Protein AF-A0A7S2DJQ9-F1 (afdb_monomer)

Secondary structure (DSSP, 8-state):
-HHHHHHHHHHHHHHHHHHHHHHHHHHHHHHHHHHHHHHHHHHHHHHHHHHHHHHHHHHHHHHHHHHHHHHHHHHHHHTTSSS-------HHHHHHHHHHHHHHHHHHHHHHHHHHHHHHHHHHHHHHHHHIIIII-PPPPPPHHHHHHTS--HHHHHH-HHHHTPPTT-----

Sequence (174 aa):
ALLTGAASGIWSYNRENYMWDWQNRQARDFQIQNMIVSRYGLFREDIRDLAGLTTTKMDSYLVVNTLKLGFIVSVFFNYDRTDAPMQEGSPVERQFVLMFSVCFLTAFQLLLTSVWFSMHASVVAQSFMTKMLLQTVRIPFPSDKDISATAPEAGDYERDLTTAFRIPLMQSRG

Nearest PDB structures (foldseek):
  2ysu-assembly1_B  TM=5.359E-01  e=1.056E+00  Escherichia coli
  5y05-assembly1_A  TM=5.914E-01  e=4.161E+00  Mycolicibacterium smegmatis MC2 155
  2b5u-assembly2_C  TM=3.155E-01  e=7.080E-01  Escherichia coli
  6jx6-assembly1_A  TM=4.107E-01  e=3.311E+00  Homo sapiens
  7nsu-assembly1_D  TM=3.523E-01  e=1.870E+00  Escherichia coli

Organism: NCBI:txid327968

Foldseek 3Di:
DVVVVVQVVLLVVLVVVVVVVLVVVLVVVVVVLVVLQVVLVVVLVVLCVVLVVLLVVLVVLLVVLVVVLVVLVVCVVVVPPDDDDPDVDDPVVVVVVVVVVVVSVVSNVVSVVSNVVSVVSNVVSVVVSVCCVPPPSDRDDDDPVNVVVSPDDPVVLVVDPVSSNDDPPPPPDD

Structure (mmCIF, N/CA/C/O backbone):
data_AF-A0A7S2DJQ9-F1
#
_entry.id   AF-A0A7S2DJQ9-F1
#
loop_
_atom_site.group_PDB
_atom_site.id
_atom_site.type_symbol
_atom_site.label_atom_id
_atom_site.label_alt_id
_atom_site.label_comp_id
_atom_site.label_asym_id
_atom_site.label_entity_id
_atom_site.label_seq_id
_atom_site.pdbx_PDB_ins_code
_atom_site.Cartn_x
_atom_site.Cartn_y
_atom_site.Cartn_z
_atom_site.occupancy
_atom_site.B_iso_or_equiv
_atom_site.auth_seq_id
_atom_site.auth_comp_id
_atom_site.auth_asym_id
_atom_site.auth_atom_id
_atom_site.pdbx_PDB_model_num
ATOM 1 N N . ALA A 1 1 ? -55.085 -5.321 50.581 1.00 51.25 1 ALA A N 1
ATOM 2 C CA . ALA A 1 1 ? -54.564 -6.645 50.178 1.00 51.25 1 ALA A CA 1
ATOM 3 C C . ALA A 1 1 ? -54.532 -6.813 48.654 1.00 51.25 1 ALA A C 1
ATOM 5 O O . ALA A 1 1 ? -53.468 -7.081 48.121 1.00 51.25 1 ALA A O 1
ATOM 6 N N . LEU A 1 2 ? -55.644 -6.594 47.935 1.00 57.22 2 LEU A N 1
ATOM 7 C CA . LEU A 1 2 ? -55.685 -6.696 46.461 1.00 57.22 2 LEU A CA 1
ATOM 8 C C . LEU A 1 2 ? -54.786 -5.677 45.727 1.00 57.22 2 LEU A C 1
ATOM 10 O O . LEU A 1 2 ? -54.104 -6.041 44.776 1.00 57.22 2 LEU A O 1
ATOM 14 N N . LEU A 1 3 ? -54.717 -4.426 46.202 1.00 58.03 3 LEU A N 1
ATOM 15 C CA . LEU A 1 3 ? -53.877 -3.377 45.595 1.00 58.03 3 LEU A CA 1
ATOM 16 C C . LEU A 1 3 ? -52.368 -3.619 45.768 1.00 58.03 3 LEU A C 1
ATOM 18 O O . LEU A 1 3 ? -51.593 -3.321 44.866 1.00 58.03 3 LEU A O 1
ATOM 22 N N . THR A 1 4 ? -51.945 -4.198 46.895 1.00 63.28 4 THR A N 1
ATOM 23 C CA . THR A 1 4 ? -50.535 -4.529 47.147 1.00 63.28 4 THR A CA 1
ATOM 24 C C . THR A 1 4 ? -50.052 -5.693 46.281 1.00 63.28 4 THR A C 1
ATOM 26 O O . THR A 1 4 ? -48.932 -5.640 45.783 1.00 63.28 4 THR A O 1
ATOM 29 N N . GLY A 1 5 ? -50.901 -6.699 46.035 1.00 71.06 5 GLY A N 1
ATOM 30 C CA . GLY A 1 5 ? -50.588 -7.794 45.107 1.00 71.06 5 GLY A CA 1
ATOM 31 C C . GLY A 1 5 ? -50.545 -7.351 43.639 1.00 71.06 5 GLY A C 1
ATOM 32 O O . GLY A 1 5 ? -49.682 -7.791 42.885 1.00 71.06 5 GLY A O 1
ATOM 33 N N . ALA A 1 6 ? -51.422 -6.423 43.239 1.00 71.94 6 ALA A N 1
ATOM 34 C CA . ALA A 1 6 ? -51.399 -5.846 41.894 1.00 71.94 6 ALA A CA 1
ATOM 35 C C . ALA A 1 6 ? -50.147 -4.980 41.656 1.00 71.94 6 ALA A C 1
ATOM 37 O O . ALA A 1 6 ? -49.507 -5.095 40.613 1.00 71.94 6 ALA A O 1
ATOM 38 N N . ALA A 1 7 ? -49.750 -4.165 42.640 1.00 73.88 7 ALA A N 1
ATOM 39 C CA . ALA A 1 7 ? -48.547 -3.337 42.554 1.00 73.88 7 ALA A CA 1
ATOM 40 C C . ALA A 1 7 ? -47.253 -4.170 42.492 1.00 73.88 7 ALA A C 1
ATOM 42 O O . ALA A 1 7 ? -46.360 -3.843 41.712 1.00 73.88 7 ALA A O 1
ATOM 43 N N . SER A 1 8 ? -47.155 -5.272 43.251 1.00 80.06 8 SER A N 1
ATOM 44 C CA . SER A 1 8 ? -45.978 -6.153 43.182 1.00 80.06 8 SER A CA 1
ATOM 45 C C . SER A 1 8 ? -45.901 -6.924 41.860 1.00 80.06 8 SER A C 1
ATOM 47 O O . SER A 1 8 ? -44.807 -7.148 41.342 1.00 80.06 8 SER A O 1
ATOM 49 N N . GLY A 1 9 ? 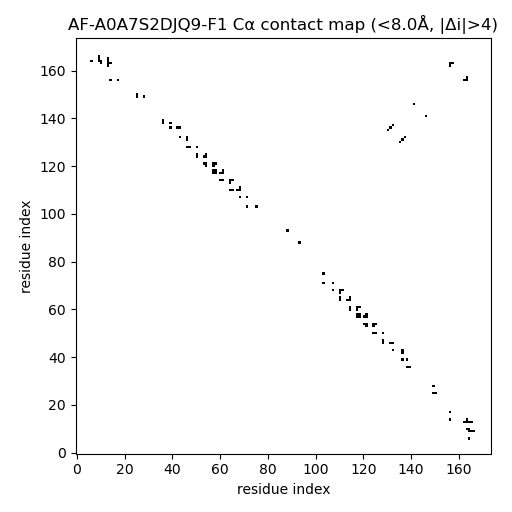-47.050 -7.309 41.293 1.00 81.88 9 GLY A N 1
ATOM 50 C CA . GLY A 1 9 ? -47.128 -7.944 39.975 1.00 81.88 9 GLY A CA 1
ATOM 51 C C . GLY A 1 9 ? -46.675 -7.014 38.847 1.00 81.88 9 GLY A C 1
ATOM 52 O O . GLY A 1 9 ? -45.873 -7.408 38.008 1.00 81.88 9 GLY A O 1
ATOM 53 N N . ILE A 1 10 ? -47.115 -5.752 38.864 1.00 81.31 10 ILE A N 1
ATOM 54 C CA . ILE A 1 10 ? -46.699 -4.747 37.869 1.00 81.31 10 ILE A CA 1
ATOM 55 C C . ILE A 1 10 ? -45.199 -4.446 37.990 1.00 81.31 10 ILE A C 1
ATOM 57 O O . ILE A 1 10 ? -44.497 -4.387 36.983 1.00 81.31 10 ILE A O 1
ATOM 61 N N . TRP A 1 11 ? -44.691 -4.300 39.215 1.00 83.38 11 TRP A N 1
ATOM 62 C CA . TRP A 1 11 ? -43.273 -4.026 39.450 1.00 83.38 11 TRP A CA 1
ATOM 63 C C . TRP A 1 11 ? -42.357 -5.173 38.997 1.00 83.38 11 TRP A C 1
ATOM 65 O O . TRP A 1 11 ? -41.343 -4.923 38.345 1.00 83.38 11 TRP A O 1
ATOM 75 N N . SER A 1 12 ? -42.713 -6.426 39.305 1.00 83.88 12 SER A N 1
ATOM 76 C CA . SER A 1 12 ? -41.944 -7.603 38.867 1.00 83.88 12 SER A CA 1
ATOM 77 C C . SER A 1 12 ? -41.953 -7.757 37.345 1.00 83.88 12 SER A C 1
ATOM 79 O O . SER A 1 12 ? -40.891 -7.939 36.754 1.00 83.88 12 SER A O 1
ATOM 81 N N . TYR A 1 13 ? -43.107 -7.557 36.705 1.00 85.25 13 TYR A N 1
ATOM 82 C CA . TYR A 1 13 ? -43.233 -7.571 35.247 1.00 85.25 13 TYR A CA 1
ATOM 83 C C . TYR A 1 13 ? -42.367 -6.500 34.560 1.00 85.25 13 TYR A C 1
ATOM 85 O O . TYR A 1 13 ? -41.632 -6.793 33.617 1.00 85.25 13 TYR A O 1
ATOM 93 N N . ASN A 1 14 ? -42.407 -5.252 35.040 1.00 84.75 14 ASN A N 1
ATOM 94 C CA . ASN A 1 14 ? -41.597 -4.174 34.463 1.00 84.75 14 ASN A CA 1
ATOM 95 C C . ASN A 1 14 ? -40.101 -4.382 34.690 1.00 84.75 14 ASN A C 1
ATOM 97 O O . ASN A 1 14 ? -39.302 -4.039 33.820 1.00 84.75 14 ASN A O 1
ATOM 101 N N . ARG A 1 15 ? -39.723 -4.986 35.821 1.00 84.44 15 ARG A N 1
ATOM 102 C CA . ARG A 1 15 ? -38.330 -5.318 36.118 1.00 84.44 15 ARG A CA 1
ATOM 103 C C . ARG A 1 15 ? -37.807 -6.392 35.169 1.00 84.44 15 ARG A C 1
ATOM 105 O O . ARG A 1 15 ? -36.699 -6.254 34.660 1.00 84.44 15 ARG A O 1
ATOM 112 N N . GLU A 1 16 ? -38.589 -7.436 34.908 1.00 86.06 16 GLU A N 1
ATOM 113 C CA . GLU A 1 16 ? -38.235 -8.480 33.939 1.00 86.06 16 GLU A CA 1
ATOM 114 C C . GLU A 1 16 ? -38.123 -7.917 32.517 1.00 86.06 16 GLU A C 1
ATOM 116 O O . GLU A 1 16 ? -37.128 -8.175 31.840 1.00 86.06 16 GLU A O 1
ATOM 121 N N . ASN A 1 17 ? -39.067 -7.068 32.096 1.00 84.81 17 ASN A N 1
ATOM 122 C CA . ASN A 1 17 ? -38.983 -6.381 30.804 1.00 84.81 17 ASN A CA 1
ATOM 123 C C . ASN A 1 17 ? -37.766 -5.459 30.707 1.00 84.81 17 ASN A C 1
ATOM 125 O O . ASN A 1 17 ? -37.099 -5.438 29.676 1.00 84.81 17 ASN A O 1
ATOM 129 N N . TYR A 1 18 ? -37.443 -4.723 31.771 1.00 83.81 18 TYR A N 1
ATOM 130 C CA . TYR A 1 18 ? -36.242 -3.896 31.806 1.00 83.81 18 TYR A CA 1
ATOM 131 C C . TYR A 1 18 ? -34.977 -4.746 31.642 1.00 83.81 18 TYR A C 1
ATOM 133 O O . TYR A 1 18 ? -34.115 -4.400 30.838 1.00 83.81 18 TYR A O 1
ATOM 141 N N . MET A 1 19 ? -34.882 -5.880 32.347 1.00 84.50 19 MET A N 1
ATOM 142 C CA . MET A 1 19 ? -33.748 -6.806 32.231 1.00 84.50 19 MET A CA 1
ATOM 143 C C . MET A 1 19 ? -33.643 -7.425 30.830 1.00 84.50 19 MET A C 1
ATOM 145 O O . MET A 1 19 ? -32.539 -7.577 30.307 1.00 84.50 19 MET A O 1
ATOM 149 N N . TRP A 1 20 ? -34.775 -7.739 30.199 1.00 86.44 20 TRP A N 1
ATOM 150 C CA . TRP A 1 20 ? -34.828 -8.239 28.826 1.00 86.44 20 TRP A CA 1
ATOM 151 C C . TRP A 1 20 ? -34.387 -7.184 27.800 1.00 86.44 20 TRP A C 1
ATOM 153 O O . TRP A 1 20 ? -33.511 -7.431 26.968 1.00 86.44 20 TRP A O 1
ATOM 163 N N . ASP A 1 21 ? -34.950 -5.978 27.877 1.00 85.75 21 ASP A N 1
ATOM 164 C CA . ASP A 1 21 ? -34.582 -4.855 27.013 1.00 85.75 21 ASP A CA 1
ATOM 165 C C . ASP A 1 21 ? -33.115 -4.470 27.187 1.00 85.75 21 ASP A C 1
ATOM 167 O O . ASP A 1 21 ? -32.450 -4.094 26.220 1.00 85.75 21 ASP A O 1
ATOM 171 N N . TRP A 1 22 ? -32.611 -4.557 28.415 1.00 83.50 22 TRP A N 1
ATOM 172 C CA . TRP A 1 22 ? -31.220 -4.310 28.743 1.00 83.50 22 TRP A CA 1
ATOM 173 C C . TRP A 1 22 ? -30.284 -5.259 27.985 1.00 83.50 22 TRP A C 1
ATOM 175 O O . TRP A 1 22 ? -29.416 -4.800 27.240 1.00 83.50 22 TRP A O 1
ATOM 185 N N . GLN A 1 23 ? -30.501 -6.572 28.107 1.00 87.75 23 GLN A N 1
ATOM 186 C CA . GLN A 1 23 ? -29.688 -7.579 27.416 1.00 87.75 23 GLN A CA 1
ATOM 187 C C . GLN A 1 23 ? -29.686 -7.360 25.898 1.00 87.75 23 GLN A C 1
ATOM 189 O O . GLN A 1 23 ? -28.639 -7.441 25.255 1.00 87.75 23 GLN A O 1
ATOM 194 N N . ASN A 1 24 ? -30.839 -7.003 25.326 1.00 88.81 24 ASN A N 1
ATOM 195 C CA . ASN A 1 24 ? -30.957 -6.712 23.899 1.00 88.81 24 ASN A CA 1
ATOM 196 C C . ASN A 1 24 ? -30.206 -5.438 23.479 1.00 88.81 24 ASN A C 1
ATOM 198 O O . ASN A 1 24 ? -29.592 -5.415 22.410 1.00 88.81 24 ASN A O 1
ATOM 202 N N . ARG A 1 25 ? -30.221 -4.376 24.300 1.00 86.19 25 ARG A N 1
ATOM 203 C CA . ARG A 1 25 ? -29.431 -3.158 24.040 1.00 86.19 25 ARG A CA 1
ATOM 204 C C . ARG A 1 25 ? -27.941 -3.454 24.086 1.00 86.19 25 ARG A C 1
ATOM 206 O O . ARG A 1 25 ? -27.237 -3.105 23.146 1.00 86.19 25 ARG A O 1
ATOM 213 N N . GLN A 1 26 ? -27.493 -4.164 25.117 1.00 87.56 26 GLN A N 1
ATOM 214 C CA . GLN A 1 26 ? -26.099 -4.563 25.255 1.00 87.56 26 GLN A CA 1
ATOM 215 C C . GLN A 1 26 ? -25.636 -5.403 24.055 1.00 87.56 26 GLN A C 1
ATOM 217 O O . GLN A 1 26 ? -24.597 -5.123 23.460 1.00 87.56 26 GLN A O 1
ATOM 222 N N . ALA A 1 27 ? -26.437 -6.393 23.644 1.00 90.69 27 ALA A N 1
ATOM 223 C CA . ALA A 1 27 ? -26.151 -7.220 22.476 1.00 90.69 27 ALA A CA 1
ATOM 224 C C . ALA A 1 27 ? -26.063 -6.392 21.183 1.00 90.69 27 ALA A C 1
ATOM 226 O O . ALA A 1 27 ? -25.153 -6.599 20.379 1.00 90.69 27 ALA A O 1
ATOM 227 N N . ARG A 1 28 ? -26.969 -5.427 20.991 1.00 90.00 28 ARG A N 1
ATOM 228 C CA . ARG A 1 28 ? -26.935 -4.505 19.849 1.00 90.00 28 ARG A CA 1
ATOM 229 C C . ARG A 1 28 ? -25.673 -3.645 19.849 1.00 90.00 28 ARG A C 1
ATOM 231 O O . ARG A 1 28 ? -25.054 -3.484 18.800 1.00 90.00 28 ARG A O 1
ATOM 238 N N . ASP A 1 29 ? -25.272 -3.114 20.997 1.00 87.88 29 ASP A N 1
ATOM 239 C CA . ASP A 1 29 ? -24.104 -2.237 21.085 1.00 87.88 29 ASP A CA 1
ATOM 240 C C . ASP A 1 29 ? -22.806 -3.019 20.810 1.00 87.88 29 ASP A C 1
ATOM 242 O O . ASP A 1 29 ? -21.953 -2.554 20.049 1.00 87.88 29 ASP A O 1
ATOM 246 N N . PHE A 1 30 ? -22.706 -4.268 21.283 1.00 89.56 30 PHE A N 1
ATOM 247 C CA . PHE A 1 30 ? -21.626 -5.182 20.890 1.00 89.56 30 PHE A CA 1
ATOM 248 C C . PHE A 1 30 ? -21.628 -5.500 19.388 1.00 89.56 30 PHE A C 1
ATOM 250 O O . PHE A 1 30 ? -20.565 -5.548 18.767 1.00 89.56 30 PHE A O 1
ATOM 257 N N . GLN A 1 3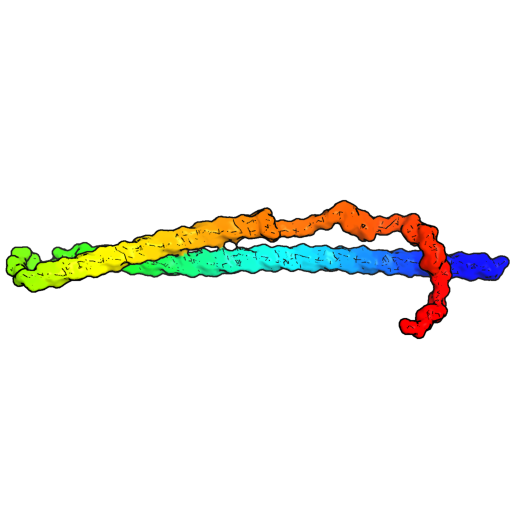1 ? -22.800 -5.689 18.772 1.00 92.06 31 GLN A N 1
ATOM 258 C CA . GLN A 1 31 ? -22.897 -5.889 17.321 1.00 92.06 31 GLN A CA 1
ATOM 259 C C . GLN A 1 31 ? -22.414 -4.662 16.540 1.00 92.06 31 GLN A C 1
ATOM 261 O O . GLN A 1 31 ? -21.691 -4.812 15.554 1.00 92.06 31 GLN A O 1
ATOM 266 N N . ILE A 1 32 ? -22.759 -3.452 16.990 1.00 89.94 32 ILE A N 1
ATOM 267 C CA . ILE A 1 32 ? -22.287 -2.202 16.381 1.00 89.94 32 ILE A CA 1
ATOM 268 C C . ILE A 1 32 ? -20.764 -2.102 16.489 1.00 89.94 32 ILE A C 1
ATOM 270 O O . ILE A 1 32 ? -20.100 -1.826 15.489 1.00 89.94 32 ILE A O 1
ATOM 274 N N . GLN A 1 33 ? -20.195 -2.376 17.666 1.00 89.38 33 GLN A N 1
ATOM 275 C CA . GLN A 1 33 ? -18.743 -2.388 17.854 1.00 89.38 33 GLN A CA 1
ATOM 276 C C . GLN A 1 33 ? -18.061 -3.411 16.937 1.00 89.38 33 GLN A C 1
ATOM 278 O O . GLN A 1 33 ? -17.070 -3.086 16.283 1.00 89.38 33 GLN A O 1
ATOM 283 N N . ASN A 1 34 ? -18.625 -4.615 16.814 1.00 91.25 34 ASN A N 1
ATOM 284 C CA . ASN A 1 34 ? -18.101 -5.647 15.921 1.00 91.25 34 ASN A CA 1
ATOM 285 C C . ASN A 1 34 ? -18.139 -5.203 14.445 1.00 91.25 34 ASN A C 1
ATOM 287 O O . ASN A 1 34 ? -17.155 -5.342 13.719 1.00 91.25 34 ASN A O 1
ATOM 291 N N . MET A 1 35 ? -19.236 -4.578 14.007 1.00 92.38 35 MET A N 1
ATOM 292 C CA . MET A 1 35 ? -19.349 -4.016 12.658 1.00 92.38 35 MET A CA 1
ATOM 293 C C . MET A 1 35 ? -18.311 -2.912 12.407 1.00 92.38 35 MET A C 1
ATOM 295 O O . MET A 1 35 ? -17.715 -2.862 11.330 1.00 92.38 35 MET A O 1
ATOM 299 N N . ILE A 1 36 ? -18.053 -2.045 13.393 1.00 90.56 36 ILE A N 1
ATOM 300 C CA . ILE A 1 36 ? -17.010 -1.017 13.297 1.00 90.56 36 ILE A CA 1
ATOM 301 C C . ILE A 1 36 ? -15.640 -1.679 13.133 1.00 90.56 36 ILE A C 1
ATOM 303 O O . ILE A 1 36 ? -14.920 -1.349 12.192 1.00 90.56 36 ILE A O 1
ATOM 307 N N . VAL A 1 37 ? -15.287 -2.647 13.983 1.00 91.31 37 VAL A N 1
ATOM 308 C CA . VAL A 1 37 ? -14.007 -3.370 13.886 1.00 91.31 37 VAL A CA 1
ATOM 309 C C . VAL A 1 37 ? -13.854 -4.049 12.522 1.00 91.31 37 VAL A C 1
ATOM 311 O O . VAL A 1 37 ? -12.812 -3.903 11.882 1.00 91.31 37 VAL A O 1
ATOM 314 N N . SER A 1 38 ? -14.903 -4.717 12.033 1.00 92.81 38 SER A N 1
ATOM 315 C CA . SER A 1 38 ? -14.924 -5.336 10.703 1.00 92.81 38 SER A CA 1
ATOM 316 C C . SER A 1 38 ? -14.672 -4.314 9.588 1.00 92.81 38 SER A C 1
ATOM 318 O O . SER A 1 38 ? -13.823 -4.538 8.723 1.00 92.81 38 SER A O 1
ATOM 320 N N . ARG A 1 39 ? -15.310 -3.138 9.654 1.00 92.38 39 ARG A N 1
ATOM 321 C CA . ARG A 1 39 ? -15.093 -2.041 8.699 1.00 92.38 39 ARG A CA 1
ATOM 322 C C . ARG A 1 39 ? -13.642 -1.554 8.690 1.00 92.38 39 ARG A C 1
ATOM 324 O O . ARG A 1 39 ? -13.086 -1.312 7.622 1.00 92.38 39 ARG A O 1
ATOM 331 N N . TYR A 1 40 ? -13.012 -1.428 9.857 1.00 92.25 40 TYR A N 1
ATOM 332 C CA . TYR A 1 40 ? -11.588 -1.087 9.942 1.00 92.25 40 TYR A CA 1
ATOM 333 C C . TYR A 1 40 ? -10.689 -2.196 9.381 1.00 92.25 40 TYR A C 1
ATOM 335 O O . TYR A 1 40 ? -9.654 -1.890 8.792 1.00 92.25 40 TYR A O 1
ATOM 343 N N . GLY A 1 41 ? -11.082 -3.465 9.518 1.00 92.44 41 GLY A N 1
ATOM 344 C CA . GLY A 1 41 ? -10.424 -4.592 8.853 1.00 92.44 41 GLY A CA 1
ATOM 345 C C . GLY A 1 41 ? -10.403 -4.427 7.332 1.00 92.44 41 GLY A C 1
ATOM 346 O O . GLY A 1 41 ? -9.324 -4.443 6.740 1.00 92.44 41 GLY A O 1
ATOM 347 N N . LEU A 1 42 ? -11.569 -4.156 6.735 1.00 93.50 42 LEU A N 1
ATOM 348 C CA . LEU A 1 42 ? -11.714 -3.922 5.292 1.00 93.50 42 LEU A CA 1
ATOM 349 C C . LEU A 1 42 ? -10.881 -2.728 4.810 1.00 93.50 42 LEU A C 1
ATOM 351 O O . LEU A 1 42 ? -10.180 -2.827 3.809 1.00 93.50 42 LEU A O 1
ATOM 355 N N . PHE A 1 43 ? -10.875 -1.613 5.548 1.00 93.25 43 PHE A N 1
ATOM 356 C CA . PHE A 1 43 ? -10.043 -0.459 5.182 1.00 93.25 43 PHE A CA 1
ATOM 357 C C . PHE A 1 43 ? -8.545 -0.765 5.200 1.00 93.25 43 PHE A C 1
ATOM 359 O O . PHE A 1 43 ? -7.787 -0.215 4.404 1.00 93.25 43 PHE A O 1
ATOM 366 N N . ARG A 1 44 ? -8.089 -1.627 6.115 1.00 93.75 44 ARG A N 1
ATOM 367 C CA . ARG A 1 44 ? -6.682 -2.038 6.141 1.00 93.75 44 ARG A CA 1
ATOM 368 C C . ARG A 1 44 ? -6.344 -2.890 4.930 1.00 93.75 44 ARG A C 1
ATOM 370 O O . ARG A 1 44 ? -5.239 -2.747 4.431 1.00 93.75 44 ARG A O 1
ATOM 377 N N . GLU A 1 45 ? -7.238 -3.773 4.502 1.00 94.88 45 GLU A N 1
ATOM 378 C CA . GLU A 1 45 ? -7.065 -4.594 3.300 1.00 94.88 45 GLU A CA 1
ATOM 379 C C . GLU A 1 45 ? -6.994 -3.732 2.036 1.00 94.88 45 GLU A C 1
ATOM 381 O O . GLU A 1 45 ? -5.995 -3.801 1.329 1.00 94.88 45 GLU A O 1
ATOM 386 N N . ASP A 1 46 ? -7.931 -2.800 1.857 1.00 95.31 46 ASP A N 1
ATOM 387 C CA . ASP A 1 46 ? -7.964 -1.882 0.707 1.00 95.31 46 ASP A CA 1
ATOM 388 C C . ASP A 1 46 ? -6.666 -1.058 0.563 1.00 95.31 46 ASP A C 1
ATOM 390 O O . ASP A 1 46 ? -6.092 -0.934 -0.519 1.00 95.31 46 ASP A O 1
ATOM 394 N N . ILE A 1 47 ? -6.107 -0.571 1.680 1.00 94.06 47 ILE A N 1
ATOM 395 C CA . ILE A 1 47 ? -4.803 0.117 1.672 1.00 94.06 47 ILE A CA 1
ATOM 396 C C . ILE A 1 47 ? -3.678 -0.805 1.186 1.00 94.06 47 ILE A C 1
ATOM 398 O O . ILE A 1 47 ? -2.770 -0.346 0.486 1.00 94.06 47 ILE A O 1
ATOM 402 N N . ARG A 1 48 ? -3.699 -2.089 1.570 1.00 94.62 48 ARG A N 1
ATOM 403 C CA . ARG A 1 48 ? -2.685 -3.048 1.112 1.00 94.62 48 ARG A CA 1
ATOM 404 C C . ARG A 1 48 ? -2.842 -3.343 -0.369 1.00 94.62 48 ARG A C 1
ATOM 406 O O . ARG A 1 48 ? -1.831 -3.376 -1.062 1.00 94.62 48 ARG A O 1
ATOM 413 N N . ASP A 1 49 ? -4.069 -3.492 -0.844 1.00 95.69 49 ASP A N 1
ATOM 414 C CA . ASP A 1 49 ? -4.349 -3.808 -2.241 1.00 95.69 49 ASP A CA 1
ATOM 415 C C . ASP A 1 49 ? -3.971 -2.647 -3.165 1.00 95.69 49 ASP A C 1
ATOM 417 O O . ASP A 1 49 ? -3.317 -2.849 -4.190 1.00 95.69 49 ASP A O 1
ATOM 421 N N . LEU A 1 50 ? -4.281 -1.408 -2.773 1.00 93.12 50 LEU A N 1
ATOM 422 C CA . LEU A 1 50 ? -3.942 -0.215 -3.551 1.00 93.12 50 LEU A CA 1
ATOM 423 C C . LEU A 1 50 ? -2.423 0.021 -3.629 1.00 93.12 50 LEU A C 1
ATOM 425 O O . LEU A 1 50 ? -1.882 0.348 -4.695 1.00 93.12 50 LEU A O 1
ATOM 429 N N . ALA A 1 51 ? -1.715 -0.183 -2.515 1.00 93.50 51 ALA A N 1
ATOM 430 C CA . ALA A 1 51 ? -0.256 -0.132 -2.491 1.00 93.50 51 ALA A CA 1
ATOM 431 C C . ALA A 1 51 ? 0.361 -1.286 -3.299 1.00 93.50 51 ALA A C 1
ATOM 433 O O . ALA A 1 51 ? 1.253 -1.048 -4.115 1.00 93.50 51 ALA A O 1
ATOM 434 N N . GLY A 1 52 ? -0.165 -2.503 -3.131 1.00 93.88 52 GLY A N 1
ATOM 435 C CA . GLY A 1 52 ? 0.259 -3.710 -3.837 1.00 93.88 52 GLY A CA 1
ATOM 436 C C . GLY A 1 52 ? 0.146 -3.565 -5.353 1.00 93.88 52 GLY A C 1
ATOM 437 O O . GLY A 1 52 ? 1.115 -3.799 -6.076 1.00 93.88 52 GLY A O 1
ATOM 438 N N . LEU A 1 53 ? -0.992 -3.063 -5.841 1.00 94.75 53 LEU A N 1
ATOM 439 C CA . LEU A 1 53 ? -1.210 -2.791 -7.262 1.00 94.75 53 LEU A CA 1
ATOM 440 C C . LEU A 1 53 ? -0.163 -1.823 -7.829 1.00 94.75 53 LEU A C 1
ATOM 442 O O . LEU A 1 53 ? 0.318 -2.005 -8.950 1.00 94.75 53 LEU A O 1
ATOM 446 N N . THR A 1 54 ? 0.192 -0.792 -7.061 1.00 93.75 54 THR A N 1
ATOM 447 C CA . THR A 1 54 ? 1.203 0.190 -7.468 1.00 93.75 54 THR A CA 1
ATOM 448 C C . THR A 1 54 ? 2.584 -0.452 -7.539 1.00 93.75 54 THR A C 1
ATOM 450 O O . THR A 1 54 ? 3.259 -0.312 -8.559 1.00 93.75 54 THR A O 1
ATOM 453 N N . THR A 1 55 ? 2.983 -1.210 -6.513 1.00 94.62 55 THR A N 1
ATOM 454 C CA . THR A 1 55 ? 4.281 -1.901 -6.496 1.00 94.62 55 THR A CA 1
ATOM 455 C C . THR A 1 55 ? 4.404 -2.900 -7.644 1.00 94.62 55 THR A C 1
ATOM 457 O O . THR A 1 55 ? 5.371 -2.840 -8.395 1.00 94.62 55 THR A O 1
ATOM 460 N N . THR A 1 56 ? 3.378 -3.719 -7.895 1.00 95.12 56 THR A N 1
ATOM 461 C CA . THR A 1 56 ? 3.400 -4.713 -8.979 1.00 95.12 56 THR A CA 1
ATOM 462 C C . THR A 1 56 ? 3.515 -4.066 -10.363 1.00 95.12 56 THR A C 1
ATOM 464 O O . THR A 1 56 ? 4.228 -4.570 -11.237 1.00 95.12 56 THR A O 1
ATOM 467 N N . LYS A 1 57 ? 2.850 -2.922 -10.583 1.00 94.06 57 LYS A N 1
ATOM 468 C CA . LYS A 1 57 ? 2.975 -2.171 -11.842 1.00 94.06 57 LYS A CA 1
ATOM 469 C C . LYS A 1 57 ? 4.368 -1.563 -12.013 1.00 94.06 57 LYS A C 1
ATOM 471 O O . LYS A 1 57 ? 4.927 -1.652 -13.104 1.00 94.06 57 LYS A O 1
ATOM 476 N N . MET A 1 58 ? 4.934 -0.973 -10.959 1.00 95.31 58 MET A N 1
ATOM 477 C CA . MET A 1 58 ? 6.284 -0.399 -11.010 1.00 95.31 58 MET A CA 1
ATOM 478 C C . MET A 1 58 ? 7.354 -1.477 -11.231 1.00 95.31 58 MET A C 1
ATOM 480 O O . MET A 1 58 ? 8.250 -1.293 -12.058 1.00 95.31 58 MET A O 1
ATOM 484 N N . ASP A 1 59 ? 7.221 -2.640 -10.596 1.00 93.31 59 ASP A N 1
ATOM 485 C CA . ASP A 1 59 ? 8.135 -3.768 -10.804 1.00 93.31 59 ASP A CA 1
ATOM 486 C C . ASP A 1 59 ? 8.085 -4.266 -12.258 1.00 93.31 59 ASP A C 1
ATOM 488 O O . ASP A 1 59 ? 9.123 -4.510 -12.876 1.00 93.31 59 ASP A O 1
ATOM 492 N N . SER A 1 60 ? 6.890 -4.310 -12.858 1.00 93.50 60 SER A N 1
ATOM 493 C CA . SER A 1 60 ? 6.725 -4.648 -14.280 1.00 93.50 60 SER A CA 1
ATOM 494 C C . SER A 1 60 ? 7.433 -3.642 -15.198 1.00 93.50 60 SER A C 1
ATOM 496 O O . SER A 1 60 ? 8.113 -4.038 -16.148 1.00 93.50 60 SER A O 1
ATOM 498 N N . TYR A 1 61 ? 7.332 -2.339 -14.907 1.00 93.25 61 TYR A N 1
ATOM 499 C CA . TYR A 1 61 ? 8.067 -1.314 -15.656 1.00 93.25 61 TYR A CA 1
ATOM 500 C C . TYR A 1 61 ? 9.578 -1.428 -15.477 1.00 93.25 61 TYR A C 1
ATOM 502 O O . TYR A 1 61 ? 10.318 -1.237 -16.442 1.00 93.25 61 TYR A O 1
ATOM 510 N N . LEU A 1 62 ? 10.042 -1.780 -14.277 1.00 93.94 62 LEU A N 1
ATOM 511 C CA . LEU A 1 62 ? 11.460 -1.974 -14.002 1.00 93.94 62 LEU A CA 1
ATOM 512 C C . LEU A 1 62 ? 12.023 -3.105 -14.870 1.00 93.94 62 LEU A C 1
AT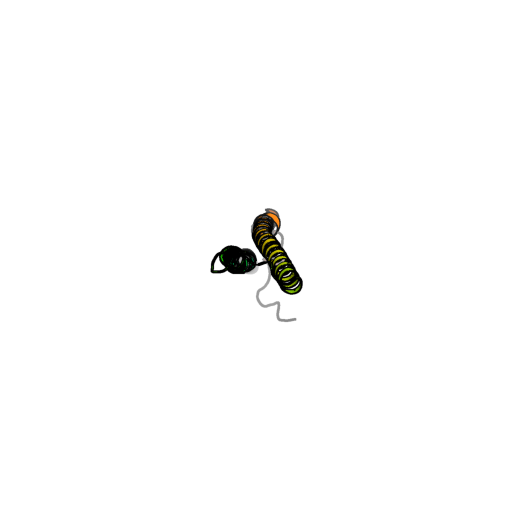OM 514 O O . LEU A 1 62 ? 13.014 -2.884 -15.562 1.00 93.94 62 LEU A O 1
ATOM 518 N N . VAL A 1 63 ? 11.362 -4.267 -14.918 1.00 94.69 63 VAL A N 1
ATOM 519 C CA . VAL A 1 63 ? 11.793 -5.418 -15.737 1.00 94.69 63 VAL A CA 1
ATOM 520 C C . VAL A 1 63 ? 11.814 -5.082 -17.231 1.00 94.69 63 VAL A C 1
ATOM 522 O O . VAL A 1 63 ? 12.786 -5.368 -17.928 1.00 94.69 63 VAL A O 1
ATOM 525 N N . VAL A 1 64 ? 10.762 -4.444 -17.750 1.00 95.12 64 VAL A N 1
ATOM 526 C CA . VAL A 1 64 ? 10.702 -4.097 -19.180 1.00 95.12 64 VAL A CA 1
ATOM 527 C C . VAL A 1 64 ? 11.777 -3.070 -19.546 1.00 95.12 64 VAL A C 1
ATOM 529 O O . VAL A 1 64 ? 12.398 -3.172 -20.606 1.00 95.12 64 VAL A O 1
ATOM 532 N N . ASN A 1 65 ? 12.026 -2.087 -18.682 1.00 93.81 65 ASN A N 1
ATOM 533 C CA . ASN A 1 65 ? 13.021 -1.053 -18.943 1.00 93.81 65 ASN A CA 1
ATOM 534 C C . ASN A 1 65 ? 14.458 -1.576 -18.833 1.00 93.81 65 ASN A C 1
ATOM 536 O O . ASN A 1 65 ? 15.293 -1.180 -19.647 1.00 93.81 65 ASN A O 1
ATOM 540 N N . THR A 1 66 ? 14.757 -2.489 -17.902 1.00 93.19 66 THR A N 1
ATOM 541 C CA . THR A 1 66 ? 16.092 -3.106 -17.804 1.00 93.19 66 THR A CA 1
ATOM 542 C C . THR A 1 66 ? 16.399 -3.992 -19.009 1.00 93.19 66 THR A C 1
ATOM 544 O O . THR A 1 66 ? 17.514 -3.936 -19.527 1.00 93.19 66 THR A O 1
ATOM 547 N N . LEU A 1 67 ? 15.410 -4.727 -19.534 1.00 95.12 67 LEU A N 1
ATOM 548 C CA . LEU A 1 67 ? 15.560 -5.490 -20.780 1.00 95.12 67 LEU A CA 1
ATOM 549 C C . LEU A 1 67 ? 15.850 -4.579 -21.980 1.00 95.12 67 LEU A C 1
ATOM 551 O O . LEU A 1 67 ? 16.790 -4.829 -22.734 1.00 95.12 67 LEU A O 1
ATOM 555 N N . LYS A 1 68 ? 15.088 -3.487 -22.139 1.00 93.38 68 LYS A N 1
ATOM 556 C CA . LYS A 1 68 ? 15.329 -2.485 -23.197 1.00 93.38 68 LYS A CA 1
ATOM 557 C C . LYS A 1 68 ? 16.724 -1.872 -23.099 1.00 93.38 68 LYS A C 1
ATOM 559 O O . LYS A 1 68 ? 17.387 -1.698 -24.118 1.00 93.38 68 LYS A O 1
ATOM 564 N N . LEU A 1 69 ? 17.178 -1.580 -21.882 1.00 93.38 69 LEU A N 1
ATOM 565 C CA . LEU A 1 69 ? 18.514 -1.047 -21.633 1.00 93.38 69 LEU A CA 1
ATOM 566 C C . LEU A 1 69 ? 19.601 -2.054 -22.045 1.00 93.38 69 LEU A C 1
ATOM 568 O O . LEU A 1 69 ? 20.558 -1.669 -22.713 1.00 93.38 69 LEU A O 1
ATOM 572 N N . GLY A 1 70 ? 19.409 -3.345 -21.754 1.00 91.69 70 GLY A N 1
ATOM 573 C CA . GLY A 1 70 ? 20.286 -4.419 -22.231 1.00 91.69 70 GLY A CA 1
ATOM 574 C C . GLY A 1 70 ? 20.366 -4.503 -23.760 1.00 91.69 70 GLY A C 1
ATOM 575 O O . GLY A 1 70 ? 21.463 -4.613 -24.308 1.00 91.69 70 GLY A O 1
ATOM 576 N N . PHE A 1 71 ? 19.234 -4.373 -24.463 1.00 91.19 71 PHE A N 1
ATOM 577 C CA . PHE A 1 71 ? 19.221 -4.347 -25.931 1.00 91.19 71 PHE A CA 1
ATOM 578 C C . PHE A 1 71 ? 19.981 -3.150 -26.506 1.00 91.19 71 PHE A C 1
ATOM 580 O O . PHE A 1 71 ? 20.767 -3.327 -27.430 1.00 91.19 71 PHE A O 1
ATOM 587 N N . ILE A 1 72 ? 19.798 -1.951 -25.948 1.00 91.00 72 ILE A N 1
ATOM 588 C CA . ILE A 1 72 ? 20.499 -0.738 -26.402 1.00 91.00 72 ILE A CA 1
ATOM 589 C C . ILE A 1 72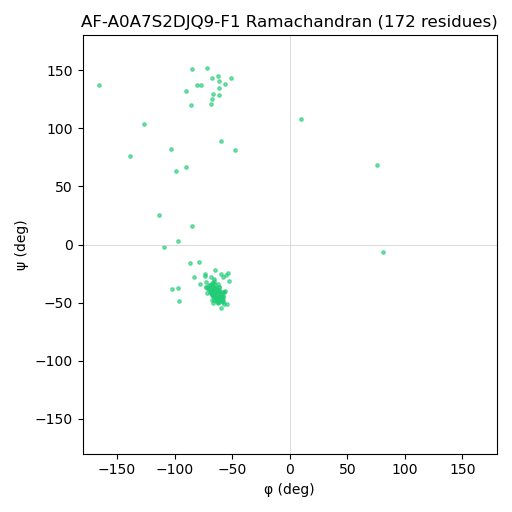 ? 22.011 -0.884 -26.229 1.00 91.00 72 ILE A C 1
ATOM 591 O O . ILE A 1 72 ? 22.757 -0.582 -27.157 1.00 91.00 72 ILE A O 1
ATOM 595 N N . VAL A 1 73 ? 22.461 -1.398 -25.081 1.00 89.31 73 VAL A N 1
ATOM 596 C CA . VAL A 1 73 ? 23.883 -1.664 -24.818 1.00 89.31 73 VAL A CA 1
ATOM 597 C C . VAL A 1 73 ? 24.429 -2.708 -25.796 1.00 89.31 73 VAL A C 1
ATOM 599 O O . VAL A 1 73 ? 25.475 -2.494 -26.405 1.00 89.31 73 VAL A O 1
ATOM 602 N N . SER A 1 74 ? 23.706 -3.813 -26.002 1.00 89.31 74 SER A N 1
ATOM 603 C CA . SER A 1 74 ? 24.116 -4.868 -26.932 1.00 89.31 74 SER A CA 1
ATOM 604 C C . SER A 1 74 ? 24.221 -4.360 -28.369 1.00 89.31 74 SER A C 1
ATOM 606 O O . SER A 1 74 ? 25.197 -4.663 -29.048 1.00 89.31 74 SER A O 1
ATOM 608 N N . VAL A 1 75 ? 23.245 -3.583 -28.843 1.00 87.19 75 VAL A N 1
ATOM 609 C CA . VAL A 1 75 ? 23.271 -3.014 -30.197 1.00 87.19 75 VAL A CA 1
ATOM 610 C C . VAL A 1 75 ? 24.421 -2.021 -30.331 1.00 87.19 75 VAL A C 1
ATOM 612 O O . VAL A 1 75 ? 25.167 -2.112 -31.296 1.00 87.19 75 VAL A O 1
ATOM 615 N N . PHE A 1 76 ? 24.627 -1.140 -29.350 1.00 85.56 76 PHE A N 1
ATOM 616 C CA . PHE A 1 76 ? 25.682 -0.128 -29.408 1.00 85.56 76 PHE A CA 1
ATOM 617 C C . PHE A 1 76 ? 27.093 -0.735 -29.489 1.00 85.56 76 PHE A C 1
ATOM 619 O O . PHE A 1 76 ? 27.898 -0.288 -30.299 1.00 85.56 76 PHE A O 1
ATOM 626 N N . PHE A 1 77 ? 27.393 -1.777 -28.703 1.00 82.31 77 PHE A N 1
ATOM 627 C CA . PHE A 1 77 ? 28.728 -2.398 -28.693 1.00 82.31 77 PHE A CA 1
ATOM 628 C C . PHE A 1 77 ? 28.963 -3.432 -29.802 1.00 82.31 77 PHE A C 1
ATOM 630 O O . PHE A 1 77 ? 30.108 -3.637 -30.199 1.00 82.31 77 PHE A O 1
ATOM 637 N N . ASN A 1 78 ? 27.919 -4.107 -30.297 1.00 80.81 78 ASN A N 1
ATOM 638 C CA . ASN A 1 78 ? 28.070 -5.070 -31.397 1.00 80.81 78 ASN A CA 1
ATOM 639 C C . ASN A 1 78 ? 27.997 -4.412 -32.781 1.00 80.81 78 ASN A C 1
ATOM 641 O O . ASN A 1 78 ? 28.434 -5.023 -33.751 1.00 80.81 78 ASN A O 1
ATOM 645 N N . TYR A 1 79 ? 27.499 -3.174 -32.875 1.00 69.88 79 TYR A N 1
ATOM 646 C CA . TYR A 1 79 ? 27.473 -2.401 -34.120 1.00 69.88 79 TYR A CA 1
ATOM 647 C C . TYR A 1 79 ? 28.872 -2.194 -34.728 1.00 69.88 79 TYR A C 1
ATOM 649 O O . TYR A 1 79 ? 29.001 -2.099 -35.941 1.00 69.88 79 TYR A O 1
ATOM 657 N N . ASP A 1 80 ? 29.920 -2.186 -33.901 1.00 63.16 80 ASP A N 1
ATOM 658 C CA . ASP A 1 80 ? 31.291 -1.857 -34.315 1.00 63.16 80 ASP A CA 1
ATOM 659 C C . ASP A 1 80 ? 32.173 -3.089 -34.620 1.00 63.16 80 ASP A C 1
ATOM 661 O O . ASP A 1 80 ? 33.368 -2.960 -34.873 1.00 63.16 80 ASP A O 1
ATOM 665 N N . ARG A 1 81 ? 31.633 -4.319 -34.550 1.00 52.56 81 ARG A N 1
ATOM 666 C CA . ARG A 1 81 ? 32.472 -5.537 -34.507 1.00 52.56 81 ARG A CA 1
ATOM 667 C C . ARG A 1 81 ? 32.469 -6.422 -35.753 1.00 52.56 81 ARG A C 1
ATOM 669 O O . ARG A 1 81 ? 33.208 -7.403 -35.774 1.00 52.56 81 ARG A O 1
ATOM 676 N N . THR A 1 82 ? 31.703 -6.084 -36.783 1.00 51.03 82 THR A N 1
ATOM 677 C CA . THR A 1 82 ? 31.651 -6.855 -38.035 1.00 51.03 82 THR A CA 1
ATOM 678 C C . THR A 1 82 ? 3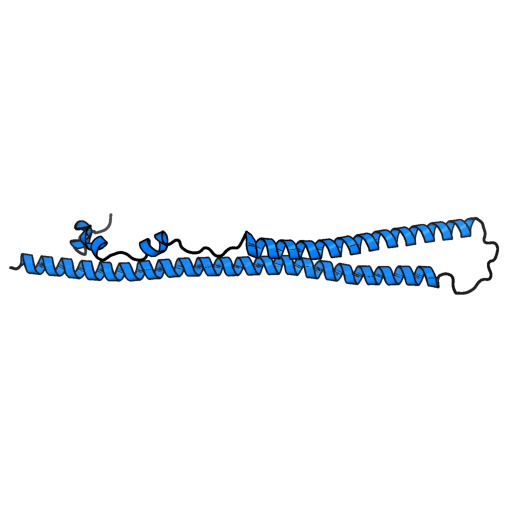1.917 -5.950 -39.233 1.00 51.03 82 THR A C 1
ATOM 680 O O . THR A 1 82 ? 31.048 -5.206 -39.669 1.00 51.03 82 THR A O 1
ATOM 683 N N . ASP A 1 83 ? 33.138 -6.084 -39.749 1.00 53.00 83 ASP A N 1
ATOM 684 C CA . ASP A 1 83 ? 33.489 -5.955 -41.165 1.00 53.00 83 ASP A CA 1
ATOM 685 C C . ASP A 1 83 ? 33.562 -4.553 -41.791 1.00 53.00 83 ASP A C 1
ATOM 687 O O . ASP A 1 83 ? 32.838 -4.245 -42.730 1.00 53.00 83 ASP A O 1
ATOM 691 N N . ALA A 1 84 ? 34.551 -3.750 -41.387 1.00 54.16 84 ALA A N 1
ATOM 692 C CA . ALA A 1 84 ? 35.428 -3.073 -42.355 1.00 54.16 84 ALA A CA 1
ATOM 693 C C . ALA A 1 84 ? 36.683 -2.512 -41.659 1.00 54.16 84 ALA A C 1
ATOM 695 O O . ALA A 1 84 ? 36.568 -1.916 -40.586 1.00 54.16 84 ALA A O 1
ATOM 696 N N . PRO A 1 85 ? 37.892 -2.646 -42.246 1.00 54.75 85 PRO A N 1
ATOM 697 C CA . PRO A 1 85 ? 39.014 -1.809 -41.835 1.00 54.75 85 PRO A CA 1
ATOM 698 C C . PRO A 1 85 ? 38.588 -0.352 -41.996 1.00 54.75 85 PRO A C 1
ATOM 700 O O . PRO A 1 85 ? 37.936 -0.029 -42.983 1.00 54.75 85 PRO A O 1
ATOM 703 N N . MET A 1 86 ? 38.942 0.484 -41.018 1.00 57.31 86 MET A N 1
ATOM 704 C CA . MET A 1 86 ? 38.672 1.922 -40.931 1.00 57.31 86 MET A CA 1
ATOM 705 C C . MET A 1 86 ? 39.024 2.637 -42.247 1.00 57.31 86 MET A C 1
ATOM 707 O O . MET A 1 86 ? 40.113 3.181 -42.411 1.00 57.31 86 MET A O 1
ATOM 711 N N . GLN A 1 87 ? 38.121 2.567 -43.219 1.00 58.47 87 GLN A N 1
ATOM 712 C CA . GLN A 1 87 ? 38.206 3.269 -44.483 1.00 58.47 87 GLN A CA 1
ATOM 713 C C . GLN A 1 87 ? 37.820 4.707 -44.161 1.00 58.47 87 GLN A C 1
ATOM 715 O O . GLN A 1 87 ? 36.919 4.928 -43.350 1.00 58.47 87 GLN A O 1
ATOM 720 N N . GLU A 1 88 ? 38.543 5.681 -44.710 1.00 62.03 88 GLU A N 1
ATOM 721 C CA . GLU A 1 88 ? 38.253 7.103 -44.515 1.00 62.03 88 GLU A CA 1
ATOM 722 C C . GLU A 1 88 ? 36.840 7.397 -45.036 1.00 62.03 88 GLU A C 1
ATOM 724 O O . GLU A 1 88 ? 36.632 7.670 -46.217 1.00 62.03 88 GLU A O 1
ATOM 729 N N . GLY A 1 89 ? 35.856 7.240 -44.149 1.00 61.59 89 GLY A N 1
ATOM 730 C CA . GLY A 1 89 ? 34.450 7.359 -44.478 1.00 61.59 89 GLY A CA 1
ATOM 731 C C . GLY A 1 89 ? 34.146 8.764 -44.964 1.00 61.59 89 GLY A C 1
ATOM 732 O O . GLY A 1 89 ? 34.725 9.750 -44.489 1.00 61.59 89 GLY A O 1
ATOM 733 N N . SER A 1 90 ? 33.217 8.857 -45.910 1.00 76.38 90 SER A N 1
ATOM 734 C CA . SER A 1 90 ? 32.726 10.141 -46.404 1.00 76.38 90 SER A CA 1
ATOM 735 C C . SER A 1 90 ? 32.315 11.026 -45.214 1.00 76.38 90 SER A C 1
ATOM 737 O O . SER A 1 90 ? 31.755 10.516 -44.237 1.00 76.38 90 SER A O 1
ATOM 739 N N . PRO A 1 91 ? 32.530 12.357 -45.248 1.00 77.62 91 PRO A N 1
ATOM 740 C CA . PRO A 1 91 ? 32.134 13.247 -44.150 1.00 77.62 91 PRO A CA 1
ATOM 741 C C . PRO A 1 91 ? 30.653 13.100 -43.758 1.00 77.62 91 PRO A C 1
ATOM 743 O O . PRO A 1 91 ? 30.288 13.354 -42.610 1.00 77.62 91 PRO A O 1
ATOM 746 N N . VAL A 1 92 ? 29.816 12.640 -44.691 1.00 81.12 92 VAL A N 1
ATOM 747 C CA . VAL A 1 92 ? 28.398 12.330 -44.484 1.00 81.12 92 VAL A CA 1
ATOM 748 C C . VAL A 1 92 ? 28.198 11.105 -43.575 1.00 81.12 92 VAL A C 1
ATOM 750 O O . VAL A 1 92 ? 27.364 11.141 -42.674 1.00 81.12 92 VAL A O 1
ATOM 753 N N . GLU A 1 93 ? 28.989 10.042 -43.735 1.00 78.88 93 GLU A N 1
ATOM 754 C CA . GLU A 1 93 ? 28.903 8.823 -42.912 1.00 78.88 93 GLU A CA 1
ATOM 755 C C . GLU A 1 93 ? 29.254 9.119 -41.451 1.00 78.88 93 GLU A C 1
ATOM 757 O O . GLU A 1 93 ? 28.553 8.696 -40.530 1.00 78.88 93 GLU A O 1
ATOM 762 N N . ARG A 1 94 ? 30.279 9.953 -41.228 1.00 76.75 94 ARG A N 1
ATOM 763 C CA . ARG A 1 94 ? 30.670 10.398 -39.884 1.00 76.75 94 ARG A CA 1
ATOM 764 C C . ARG A 1 94 ? 29.553 11.174 -39.178 1.00 76.75 94 ARG A C 1
ATOM 766 O O . ARG A 1 94 ? 29.385 11.034 -37.967 1.00 76.75 94 ARG A O 1
ATOM 773 N N . GLN A 1 95 ? 28.780 11.976 -39.913 1.00 83.56 95 GLN A N 1
ATOM 774 C CA . GLN A 1 95 ? 27.629 12.695 -39.356 1.00 83.56 95 GLN A CA 1
ATOM 775 C C . GLN A 1 95 ? 26.502 11.737 -38.948 1.00 83.56 95 GLN A C 1
ATOM 777 O O . GLN A 1 95 ? 25.936 11.902 -37.867 1.00 83.56 95 GLN A O 1
ATOM 782 N N . PHE A 1 96 ? 26.215 10.710 -39.754 1.00 82.81 96 PHE A N 1
ATOM 783 C CA . PHE A 1 96 ? 25.212 9.696 -39.416 1.00 82.81 96 PHE A CA 1
ATOM 784 C C . PHE A 1 96 ? 25.594 8.882 -38.177 1.00 82.81 96 PHE A C 1
ATOM 786 O O . PHE A 1 96 ? 24.750 8.688 -37.303 1.00 82.81 96 PHE A O 1
ATOM 793 N N . VAL A 1 97 ? 26.863 8.483 -38.043 1.00 82.00 97 VAL A N 1
ATOM 794 C CA . VAL A 1 97 ? 27.358 7.776 -36.847 1.00 82.00 97 VAL A CA 1
ATOM 795 C C . VAL A 1 97 ? 27.236 8.643 -35.592 1.00 82.00 97 VAL A C 1
ATOM 797 O O . VAL A 1 97 ? 26.843 8.151 -34.532 1.00 82.00 97 VAL A O 1
ATOM 800 N N . LEU A 1 98 ? 27.514 9.947 -35.694 1.00 84.00 98 LEU A N 1
ATOM 801 C CA . LEU A 1 98 ? 27.367 10.875 -34.571 1.00 84.00 98 LEU A CA 1
ATOM 802 C C . LEU A 1 98 ? 25.893 11.022 -34.165 1.00 84.00 98 LEU A C 1
ATOM 804 O O . LEU A 1 98 ? 25.570 10.884 -32.986 1.00 84.00 98 LEU A O 1
ATOM 808 N N . MET A 1 99 ? 24.991 11.231 -35.128 1.00 86.88 99 MET A N 1
ATOM 809 C CA . MET A 1 99 ? 23.547 11.326 -34.868 1.00 86.88 99 MET A CA 1
ATOM 810 C C . MET A 1 99 ? 22.984 10.035 -34.263 1.00 86.88 99 MET A C 1
ATOM 812 O O . MET A 1 99 ? 22.219 10.087 -33.299 1.00 86.88 99 MET A O 1
ATOM 816 N N . PHE A 1 100 ? 23.414 8.878 -34.773 1.00 86.31 100 PHE A N 1
ATOM 817 C CA . PHE A 1 100 ? 23.089 7.570 -34.211 1.00 86.31 100 PHE A CA 1
ATOM 818 C C . PHE A 1 100 ? 23.567 7.458 -32.756 1.00 86.31 100 PHE A C 1
ATOM 820 O O . PHE A 1 100 ? 22.778 7.141 -31.868 1.00 86.31 100 PHE A O 1
ATOM 827 N N . SER A 1 101 ? 24.822 7.823 -32.480 1.00 85.38 101 SER A N 1
ATOM 828 C CA . SER A 1 101 ? 25.405 7.773 -31.131 1.00 85.38 101 SER A CA 1
ATOM 829 C C . SER A 1 101 ? 24.662 8.671 -30.134 1.00 85.38 101 SER A C 1
ATOM 831 O O . SER A 1 101 ? 24.378 8.252 -29.013 1.00 85.38 101 SER A O 1
ATOM 833 N N . VAL A 1 102 ? 24.286 9.890 -30.541 1.00 91.44 102 VAL A N 1
ATOM 834 C CA . VAL A 1 102 ? 23.516 10.823 -29.697 1.00 91.44 102 VAL A CA 1
ATOM 835 C C . VAL A 1 102 ? 22.098 10.303 -29.443 1.00 91.44 102 VAL A C 1
ATOM 837 O O . VAL A 1 102 ? 21.597 10.405 -28.321 1.00 91.44 102 VAL A O 1
ATOM 840 N N . CYS A 1 103 ? 21.454 9.694 -30.441 1.00 91.12 103 CYS A N 1
ATOM 841 C CA . CYS A 1 103 ? 20.131 9.089 -30.280 1.00 91.12 103 CYS A CA 1
ATOM 842 C C . CYS A 1 103 ? 20.161 7.913 -29.286 1.00 91.12 103 CYS A C 1
ATOM 844 O O . CYS A 1 103 ? 19.328 7.840 -28.383 1.00 91.12 103 CYS A O 1
ATOM 846 N N . PHE A 1 104 ? 21.168 7.041 -29.374 1.00 90.62 104 PHE A N 1
ATOM 847 C CA . PHE A 1 104 ? 21.332 5.925 -28.438 1.00 90.62 104 PHE A CA 1
ATOM 848 C C . PHE A 1 104 ? 21.658 6.396 -27.017 1.00 90.62 104 PHE A C 1
ATOM 850 O O . PHE A 1 104 ? 21.072 5.895 -26.056 1.00 90.62 104 PHE A O 1
ATOM 857 N N . LEU A 1 105 ? 22.530 7.398 -26.870 1.00 91.50 105 LEU A N 1
ATOM 858 C CA . LEU A 1 105 ? 22.876 7.972 -25.567 1.00 91.50 105 LEU A CA 1
ATOM 859 C C . LEU A 1 105 ? 21.667 8.643 -24.895 1.00 91.50 105 LEU A C 1
ATOM 861 O O . LEU A 1 105 ? 21.443 8.478 -23.696 1.00 91.50 105 LEU A O 1
ATOM 865 N N . THR A 1 106 ? 20.858 9.374 -25.664 1.00 94.31 106 THR A N 1
ATOM 866 C CA . THR A 1 106 ? 19.637 10.014 -25.146 1.00 94.31 106 THR A CA 1
ATOM 867 C C . THR A 1 106 ? 18.569 8.983 -24.776 1.00 94.31 106 THR A C 1
ATOM 869 O O . THR A 1 106 ? 17.985 9.083 -23.697 1.00 94.31 106 THR A O 1
ATOM 872 N N . ALA A 1 107 ? 18.365 7.944 -25.593 1.00 93.06 107 ALA A N 1
ATOM 873 C CA . ALA A 1 107 ? 17.479 6.828 -25.260 1.00 93.06 107 ALA A CA 1
ATOM 874 C C . ALA A 1 107 ? 17.929 6.087 -23.986 1.00 93.06 107 ALA A C 1
ATOM 876 O O . ALA A 1 107 ? 17.103 5.784 -23.123 1.00 93.06 107 ALA A O 1
ATOM 877 N N . PHE A 1 108 ? 19.236 5.855 -23.829 1.00 93.38 108 PHE A N 1
ATOM 878 C CA . PHE A 1 108 ? 19.819 5.263 -22.623 1.00 93.38 108 PHE A CA 1
ATOM 879 C C . PHE A 1 108 ? 19.520 6.105 -21.373 1.00 93.38 108 PHE A C 1
ATOM 881 O O . PHE A 1 108 ? 19.022 5.576 -20.379 1.00 93.38 108 PHE A O 1
ATOM 888 N N . GLN A 1 109 ? 19.743 7.422 -21.435 1.00 94.62 109 GLN A N 1
ATOM 889 C CA . GLN A 1 109 ? 19.489 8.326 -20.309 1.00 94.62 109 GLN A CA 1
ATOM 890 C C . GLN A 1 109 ? 18.002 8.373 -19.915 1.00 94.62 109 GLN A C 1
ATOM 892 O O . GLN A 1 109 ? 17.664 8.382 -18.727 1.00 94.62 109 GLN A O 1
ATOM 897 N N . LEU A 1 110 ? 17.091 8.367 -20.892 1.00 94.50 110 LEU A N 1
ATOM 898 C CA . LEU A 1 110 ? 15.648 8.344 -20.630 1.00 94.50 110 LEU A CA 1
ATOM 899 C C . LEU A 1 110 ? 15.199 7.028 -19.981 1.00 94.50 110 LEU A C 1
ATOM 901 O O . LEU A 1 110 ? 14.382 7.034 -19.061 1.00 94.50 110 LEU A O 1
ATOM 905 N N . LEU A 1 111 ? 15.760 5.893 -20.398 1.00 94.19 111 LEU A N 1
ATOM 906 C CA . LEU A 1 111 ? 15.456 4.608 -19.766 1.00 94.19 111 LEU A CA 1
ATOM 907 C C . LEU A 1 111 ? 16.023 4.519 -18.350 1.00 94.19 111 LEU A C 1
ATOM 909 O O . LEU A 1 111 ? 15.343 4.016 -17.458 1.00 94.19 111 LEU A O 1
ATOM 913 N N . LEU A 1 112 ? 17.222 5.056 -18.118 1.00 93.88 112 LEU A N 1
ATOM 914 C CA . LEU A 1 112 ? 17.837 5.083 -16.794 1.00 93.88 112 LEU A CA 1
ATOM 915 C C . LEU A 1 112 ? 17.024 5.939 -15.812 1.00 93.88 112 LEU A C 1
ATOM 917 O O . LEU A 1 112 ? 16.751 5.505 -14.693 1.00 93.88 112 LEU A O 1
ATOM 921 N N . THR A 1 113 ? 16.553 7.113 -16.244 1.00 94.38 113 THR A N 1
ATOM 922 C CA . THR A 1 113 ? 15.657 7.946 -15.421 1.00 94.38 113 THR A CA 1
ATOM 923 C C . THR A 1 113 ? 14.296 7.282 -15.194 1.00 94.38 113 THR A C 1
ATOM 925 O O . THR A 1 113 ? 13.755 7.364 -14.094 1.00 94.38 113 THR A O 1
ATOM 928 N N . SER A 1 114 ? 13.766 6.544 -16.175 1.00 94.75 114 SER A N 1
ATOM 929 C CA . SER A 1 114 ? 12.536 5.762 -16.000 1.00 94.75 114 SER A CA 1
ATOM 930 C C . SER A 1 114 ? 12.689 4.640 -14.962 1.00 94.75 114 SER A C 1
ATOM 932 O O . SER A 1 114 ? 11.815 4.475 -14.110 1.00 94.75 114 SER A O 1
ATOM 934 N N . VAL A 1 115 ? 13.810 3.906 -14.969 1.00 95.12 115 VAL A N 1
ATOM 935 C CA . VAL A 1 115 ? 14.124 2.893 -13.941 1.00 95.12 115 VAL A CA 1
ATOM 936 C C . VAL A 1 115 ? 14.230 3.537 -12.559 1.00 95.12 115 VAL A C 1
ATOM 938 O O . VAL A 1 115 ? 13.642 3.029 -11.603 1.00 95.12 115 VAL A O 1
ATOM 941 N N . TRP A 1 116 ? 14.920 4.676 -12.461 1.00 94.56 116 TRP A N 1
ATOM 942 C CA . TRP A 1 116 ? 15.051 5.428 -11.213 1.00 94.56 116 TRP A CA 1
ATOM 943 C C . TRP A 1 116 ? 13.690 5.834 -10.638 1.00 94.56 116 TRP A C 1
ATOM 945 O O . TRP A 1 116 ? 13.406 5.576 -9.467 1.00 94.56 116 TRP A O 1
ATOM 955 N N . PHE A 1 117 ? 12.815 6.420 -11.461 1.00 94.38 117 PHE A N 1
ATOM 956 C CA . PHE A 1 117 ? 11.478 6.812 -11.017 1.00 94.38 117 PHE A CA 1
ATOM 957 C C . PHE A 1 117 ? 10.612 5.617 -10.631 1.00 94.38 117 PHE A C 1
ATOM 959 O O . PHE A 1 117 ? 9.890 5.709 -9.640 1.00 94.38 117 PHE A O 1
ATOM 966 N N . SER A 1 118 ? 10.708 4.496 -11.352 1.00 94.38 118 SER A N 1
ATOM 967 C CA . SER A 1 118 ? 9.976 3.276 -10.998 1.00 94.38 118 SER A CA 1
ATOM 968 C C . SER A 1 118 ? 10.393 2.745 -9.622 1.00 94.38 118 SER A C 1
ATOM 970 O O . SER A 1 118 ? 9.550 2.453 -8.772 1.00 94.38 118 SER A O 1
ATOM 972 N N . MET A 1 119 ? 11.705 2.706 -9.360 1.00 94.44 119 MET A N 1
ATOM 973 C CA . MET A 1 119 ? 12.252 2.290 -8.068 1.00 94.44 119 MET A CA 1
ATOM 974 C C . MET A 1 119 ? 11.806 3.231 -6.942 1.00 94.44 119 MET A C 1
ATOM 976 O O . MET A 1 119 ? 11.322 2.776 -5.907 1.00 94.44 119 MET A O 1
ATOM 980 N N . HIS A 1 120 ? 11.897 4.545 -7.161 1.00 95.44 120 HIS A N 1
ATOM 981 C CA . HIS A 1 120 ? 11.457 5.538 -6.185 1.00 95.44 120 HIS A CA 1
ATOM 982 C C . HIS A 1 120 ? 9.952 5.433 -5.895 1.00 95.44 120 HIS A C 1
ATOM 984 O O . HIS A 1 120 ? 9.545 5.455 -4.736 1.00 95.44 120 HIS A O 1
ATOM 990 N N . ALA A 1 121 ? 9.115 5.275 -6.925 1.00 93.94 121 ALA A N 1
ATOM 991 C CA . ALA A 1 121 ? 7.672 5.114 -6.768 1.00 93.94 121 ALA A CA 1
ATOM 992 C C . ALA A 1 121 ? 7.312 3.857 -5.958 1.00 93.94 121 ALA A C 1
ATOM 994 O O . ALA A 1 121 ? 6.443 3.928 -5.089 1.00 93.94 121 ALA A O 1
ATOM 995 N N . SER A 1 122 ? 8.008 2.737 -6.188 1.00 94.50 122 SER A N 1
ATOM 996 C CA . SER A 1 122 ? 7.805 1.492 -5.435 1.00 94.50 122 SER A CA 1
ATOM 997 C C . SER A 1 122 ? 8.131 1.666 -3.944 1.00 94.50 122 SER A C 1
ATOM 999 O O . SER A 1 122 ? 7.299 1.372 -3.082 1.00 94.50 122 SER A O 1
ATOM 1001 N N . VAL A 1 123 ? 9.289 2.257 -3.623 1.00 94.50 123 VAL A N 1
ATOM 1002 C CA . VAL A 1 123 ? 9.700 2.526 -2.230 1.00 94.50 123 VAL A CA 1
ATOM 1003 C C . VAL A 1 123 ? 8.735 3.492 -1.538 1.00 94.50 123 VAL A C 1
ATOM 1005 O O . VAL A 1 123 ? 8.319 3.269 -0.398 1.00 94.50 123 VAL A O 1
ATOM 1008 N N . VAL A 1 124 ? 8.329 4.556 -2.233 1.00 95.19 124 VAL A N 1
ATOM 1009 C CA . VAL A 1 124 ? 7.388 5.543 -1.700 1.00 95.19 124 VAL A CA 1
ATOM 1010 C C . VAL A 1 124 ? 6.028 4.909 -1.408 1.00 95.19 124 VAL A C 1
ATOM 1012 O O . VAL A 1 124 ? 5.490 5.130 -0.322 1.00 95.19 124 VAL A O 1
ATOM 1015 N N . ALA A 1 125 ? 5.496 4.074 -2.305 1.00 94.19 125 ALA A N 1
ATOM 1016 C CA . ALA A 1 125 ? 4.228 3.376 -2.090 1.00 94.19 125 ALA A CA 1
ATOM 1017 C C . ALA A 1 125 ? 4.260 2.491 -0.830 1.00 94.19 125 ALA A C 1
ATOM 1019 O O . ALA A 1 125 ? 3.344 2.553 -0.008 1.00 94.19 125 ALA A O 1
ATOM 1020 N N . GLN A 1 126 ? 5.346 1.744 -0.616 1.00 93.69 126 GLN A N 1
ATOM 1021 C CA . GLN A 1 126 ? 5.528 0.916 0.583 1.00 93.69 126 GLN A CA 1
ATOM 1022 C C . GLN A 1 126 ? 5.635 1.759 1.867 1.00 93.69 126 GLN A C 1
ATOM 1024 O O . GLN A 1 126 ? 5.053 1.422 2.906 1.00 93.69 126 GLN A O 1
ATOM 1029 N N . SER A 1 127 ? 6.331 2.899 1.800 1.00 95.19 127 SER A N 1
ATOM 1030 C CA . SER A 1 127 ? 6.441 3.829 2.930 1.00 95.19 127 SER A CA 1
ATOM 1031 C C . SER A 1 127 ? 5.092 4.472 3.293 1.00 95.19 127 SER A C 1
ATOM 1033 O O . SER A 1 127 ? 4.759 4.619 4.470 1.00 95.19 127 SER A O 1
ATOM 1035 N N . PHE A 1 128 ? 4.260 4.796 2.296 1.00 94.00 128 PHE A N 1
ATOM 1036 C CA . PHE A 1 128 ? 2.929 5.351 2.532 1.00 94.00 128 PHE A CA 1
ATOM 1037 C C . PHE A 1 128 ? 1.962 4.307 3.077 1.00 94.00 128 PHE A C 1
ATOM 1039 O O . PHE A 1 128 ? 1.237 4.603 4.025 1.00 94.00 128 PHE A O 1
ATOM 1046 N N . MET A 1 129 ? 1.991 3.083 2.549 1.00 94.94 129 MET A N 1
ATOM 1047 C CA . MET A 1 129 ? 1.199 1.958 3.052 1.00 94.94 129 MET A CA 1
ATOM 1048 C C . MET A 1 129 ? 1.451 1.732 4.547 1.00 94.94 129 MET A C 1
ATOM 1050 O O . MET A 1 129 ? 0.516 1.708 5.348 1.00 94.94 129 MET A O 1
ATOM 1054 N N . THR A 1 130 ? 2.721 1.627 4.945 1.00 93.62 130 THR A N 1
ATOM 1055 C CA . THR A 1 130 ? 3.097 1.444 6.356 1.00 93.62 130 THR A CA 1
ATOM 1056 C C . THR A 1 130 ? 2.677 2.636 7.214 1.00 93.62 130 THR A C 1
ATOM 1058 O O . THR A 1 130 ? 2.094 2.443 8.283 1.00 93.62 130 THR A O 1
ATOM 1061 N N . LYS A 1 131 ? 2.866 3.872 6.731 1.00 95.06 131 LYS A N 1
ATOM 1062 C CA . LYS A 1 131 ? 2.411 5.080 7.433 1.00 95.06 131 LYS A CA 1
ATOM 1063 C C . LYS A 1 131 ? 0.894 5.095 7.644 1.00 95.06 131 LYS A C 1
ATOM 1065 O O . LYS A 1 131 ? 0.447 5.334 8.764 1.00 95.06 131 LYS A O 1
ATOM 1070 N N . MET A 1 132 ? 0.100 4.802 6.614 1.00 92.94 132 MET A N 1
ATOM 1071 C CA . MET A 1 132 ? -1.364 4.781 6.715 1.00 92.94 132 MET A CA 1
ATOM 1072 C C . MET A 1 132 ? -1.856 3.686 7.668 1.00 92.94 132 MET A C 1
ATOM 1074 O O . MET A 1 132 ? -2.741 3.938 8.486 1.00 92.94 132 MET A O 1
ATOM 1078 N N . LEU A 1 133 ? -1.244 2.498 7.630 1.00 91.62 133 LEU A N 1
ATOM 1079 C CA . LEU A 1 133 ? -1.612 1.380 8.504 1.00 91.62 133 LEU A CA 1
ATOM 1080 C C . LEU A 1 133 ? -1.275 1.612 9.984 1.00 91.62 133 LEU A C 1
ATOM 1082 O O . LEU A 1 133 ? -1.938 1.024 10.842 1.00 91.62 133 LEU A O 1
ATOM 1086 N N . LEU A 1 134 ? -0.254 2.423 10.284 1.00 91.12 134 LEU A N 1
ATOM 1087 C CA . LEU A 1 134 ? 0.205 2.690 11.655 1.00 91.12 134 LEU A CA 1
ATOM 1088 C C . LEU A 1 134 ? -0.372 3.982 12.252 1.00 91.12 134 LEU A C 1
ATOM 1090 O O . LEU A 1 134 ? -0.651 4.049 13.455 1.00 91.12 134 LEU A O 1
ATOM 1094 N N . GLN A 1 135 ? -0.521 5.028 11.438 1.00 89.56 135 GLN A N 1
ATOM 1095 C CA . GLN A 1 135 ? -0.909 6.360 11.912 1.00 89.56 135 GLN A CA 1
ATOM 1096 C C . GLN A 1 135 ? -2.382 6.674 11.656 1.00 89.56 135 GLN A C 1
ATOM 1098 O O . GLN A 1 135 ? -3.015 7.279 12.515 1.00 89.56 135 GLN A O 1
ATOM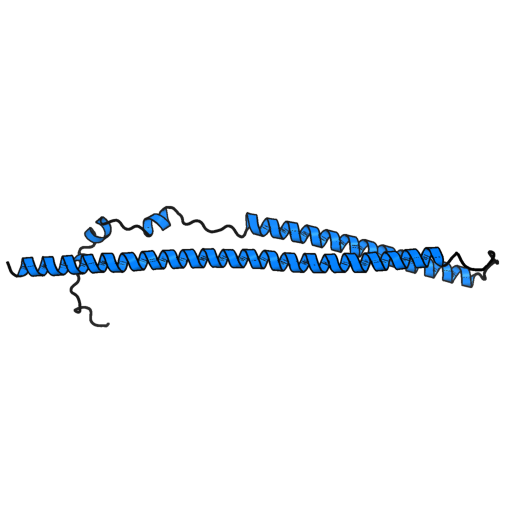 1103 N N . THR A 1 136 ? -2.933 6.258 10.515 1.00 87.06 136 THR A N 1
ATOM 1104 C CA . THR A 1 136 ? -4.279 6.671 10.087 1.00 87.06 136 THR A CA 1
ATOM 1105 C C . THR A 1 136 ? -5.340 5.646 10.468 1.00 87.06 136 THR A C 1
ATOM 1107 O O . THR A 1 136 ? -6.358 6.000 11.056 1.00 87.06 136 THR A O 1
ATOM 1110 N N . VAL A 1 137 ? -5.105 4.364 10.180 1.00 88.19 137 VAL A N 1
ATOM 1111 C CA . VAL A 1 137 ? -6.096 3.296 10.392 1.00 88.19 137 VAL A CA 1
ATOM 1112 C C . VAL A 1 137 ? -5.817 2.555 11.696 1.00 88.19 137 VAL A C 1
ATOM 1114 O O . VAL A 1 137 ? -5.486 1.365 11.717 1.00 88.19 137 VAL A O 1
ATOM 1117 N N . ARG A 1 138 ? -5.925 3.300 12.800 1.00 84.00 138 ARG A N 1
ATOM 1118 C CA . ARG A 1 138 ? -5.935 2.732 14.151 1.00 84.00 138 ARG A CA 1
ATOM 1119 C C . ARG A 1 138 ? -7.329 2.208 14.469 1.00 84.00 138 ARG A C 1
ATOM 1121 O O . ARG A 1 138 ? -8.323 2.858 14.158 1.00 84.00 138 ARG A O 1
ATOM 1128 N N . ILE A 1 139 ? -7.382 1.029 15.078 1.00 84.06 139 ILE A N 1
ATOM 1129 C CA . ILE A 1 139 ? -8.636 0.425 15.526 1.00 84.06 139 ILE A CA 1
ATOM 1130 C C . ILE A 1 139 ? -9.192 1.305 16.656 1.00 84.06 139 ILE A C 1
ATOM 1132 O O . ILE A 1 139 ? -8.434 1.638 17.573 1.00 84.06 139 ILE A O 1
ATOM 1136 N N . PRO A 1 140 ? -10.469 1.718 16.601 1.00 82.06 140 PRO A N 1
ATOM 1137 C CA . PRO A 1 140 ? -11.076 2.462 17.690 1.00 82.06 140 PRO A CA 1
ATOM 1138 C C . PRO A 1 140 ? -11.216 1.535 18.899 1.00 82.06 140 PRO A C 1
ATOM 1140 O O . PRO A 1 140 ? -11.860 0.491 18.818 1.00 82.06 140 PRO A O 1
ATOM 1143 N N . PHE A 1 141 ? -10.599 1.918 20.014 1.00 82.56 141 PHE A N 1
ATOM 1144 C CA . PHE A 1 141 ? -10.854 1.283 21.300 1.00 82.56 141 PHE A CA 1
ATOM 1145 C C . PHE A 1 141 ? -12.001 2.029 21.988 1.00 82.56 141 PHE A C 1
ATOM 1147 O O . PHE A 1 141 ? -11.966 3.264 22.014 1.00 82.56 141 PHE A O 1
ATOM 1154 N N . PRO A 1 142 ? -13.017 1.320 22.510 1.00 83.81 142 PRO A N 1
ATOM 1155 C CA . PRO A 1 142 ? -14.086 1.958 23.268 1.00 83.81 142 PRO A CA 1
ATOM 1156 C C . PRO A 1 142 ? -13.504 2.630 24.516 1.00 83.81 142 PRO A C 1
ATOM 1158 O O . PRO A 1 142 ? -12.594 2.090 25.148 1.00 83.81 142 PRO A O 1
ATOM 1161 N N . SER A 1 143 ? -14.004 3.819 24.860 1.00 86.06 143 SER A N 1
ATOM 1162 C CA . SER A 1 143 ? -13.609 4.491 26.099 1.00 86.06 143 SER A CA 1
ATOM 1163 C C . SER A 1 143 ? -14.220 3.771 27.302 1.00 86.06 143 SER A C 1
ATOM 1165 O O . SER A 1 143 ? -15.321 3.234 27.197 1.00 86.06 143 SER A O 1
ATOM 1167 N N . ASP A 1 144 ? -13.581 3.840 28.473 1.00 86.31 144 ASP A N 1
ATOM 1168 C CA . ASP A 1 144 ? -14.158 3.332 29.730 1.00 86.31 144 ASP A CA 1
ATOM 1169 C C . ASP A 1 144 ? -15.557 3.907 29.996 1.00 86.31 144 ASP A C 1
ATOM 1171 O O . ASP A 1 144 ? -16.425 3.226 30.539 1.00 86.31 144 ASP A O 1
ATOM 1175 N N . LYS A 1 145 ? -15.810 5.143 29.541 1.00 84.62 145 LYS A N 1
ATOM 1176 C CA . LYS A 1 145 ? -17.138 5.766 29.592 1.00 84.62 145 LYS A CA 1
ATOM 1177 C C . LYS A 1 145 ? -18.156 5.020 28.737 1.00 84.62 145 LYS A C 1
ATOM 1179 O O . LYS A 1 145 ? -19.248 4.745 29.220 1.00 84.62 145 LYS A O 1
ATOM 1184 N N . ASP A 1 146 ? -17.788 4.659 27.511 1.00 82.50 146 ASP A N 1
ATOM 1185 C CA . ASP A 1 146 ? -18.658 3.912 26.599 1.00 82.50 146 ASP A CA 1
ATOM 1186 C C . ASP A 1 146 ? -18.943 2.516 27.158 1.00 82.50 146 ASP A C 1
ATOM 1188 O O . ASP A 1 146 ? -20.085 2.069 27.134 1.00 82.50 146 ASP A O 1
ATOM 1192 N N . ILE A 1 147 ? -17.928 1.870 27.745 1.00 83.62 147 ILE A N 1
ATOM 1193 C CA . ILE A 1 147 ? -18.060 0.563 28.401 1.00 83.62 147 ILE A CA 1
ATOM 1194 C C . ILE A 1 147 ? -19.023 0.662 29.589 1.00 83.62 147 ILE A C 1
ATOM 1196 O O . ILE A 1 147 ? -19.942 -0.149 29.696 1.00 83.62 147 ILE A O 1
ATOM 1200 N N . SER A 1 148 ? -18.849 1.676 30.444 1.00 82.06 148 SER A N 1
ATOM 1201 C CA . SER A 1 148 ? -19.717 1.912 31.603 1.00 82.06 148 SER A CA 1
ATOM 1202 C C . SER A 1 148 ? -21.154 2.274 31.206 1.00 82.06 148 SER A C 1
ATOM 1204 O O . SER A 1 148 ? -22.095 1.829 31.852 1.00 82.06 148 SER A O 1
ATOM 1206 N N . ALA A 1 149 ? -21.354 2.986 30.091 1.00 79.69 149 ALA A N 1
ATOM 1207 C CA . ALA A 1 149 ? -22.684 3.269 29.551 1.00 79.69 149 ALA A CA 1
ATOM 1208 C C . ALA A 1 149 ? -23.399 1.994 29.063 1.00 79.69 149 ALA A C 1
ATOM 1210 O O . ALA A 1 149 ? -24.620 1.887 29.165 1.00 79.69 149 ALA A O 1
ATOM 1211 N N . THR A 1 150 ? -22.641 1.005 28.580 1.00 76.81 150 THR A N 1
ATOM 1212 C CA . THR A 1 150 ? -23.117 -0.356 28.272 1.00 76.81 150 THR A CA 1
ATOM 1213 C C . THR A 1 150 ? -23.123 -1.308 29.480 1.00 76.81 150 THR A C 1
ATOM 1215 O O . THR A 1 150 ? -23.214 -2.523 29.302 1.00 76.81 150 THR A O 1
ATOM 1218 N N . ALA A 1 151 ? -23.037 -0.809 30.711 1.00 79.50 151 ALA A N 1
ATOM 1219 C CA . ALA A 1 151 ? -23.175 -1.609 31.926 1.00 79.50 151 ALA A CA 1
ATOM 1220 C C . ALA A 1 151 ? -24.014 -0.840 32.970 1.00 79.50 151 ALA A C 1
ATOM 1222 O O . ALA A 1 151 ? -23.451 -0.281 33.908 1.00 79.50 151 ALA A O 1
ATOM 1223 N N . PRO A 1 152 ? -25.351 -0.772 32.816 1.00 71.44 152 PRO A N 1
ATOM 1224 C CA . PRO A 1 152 ? -26.224 -0.077 33.734 1.00 71.44 152 PRO A CA 1
ATOM 1225 C C . PRO A 1 152 ? -26.245 -0.800 35.064 1.00 71.44 152 PRO A C 1
ATOM 1227 O O . PRO A 1 152 ? -26.238 -2.034 35.162 1.00 71.44 152 PRO A O 1
ATOM 1230 N N . GLU A 1 153 ? -26.314 0.010 36.101 1.00 79.50 153 GLU A N 1
ATOM 1231 C CA . GLU A 1 153 ? -26.415 -0.479 37.455 1.00 79.50 153 GLU A CA 1
ATOM 1232 C C . GLU A 1 153 ? -27.885 -0.752 37.777 1.00 79.50 153 GLU A C 1
ATOM 1234 O O . GLU A 1 153 ? -28.793 -0.091 37.274 1.00 79.50 153 GLU A O 1
ATOM 1239 N N . ALA A 1 154 ? -28.149 -1.703 38.676 1.00 70.38 154 ALA A N 1
ATOM 1240 C CA . ALA A 1 154 ? -29.513 -1.960 39.150 1.00 70.38 154 ALA A CA 1
ATOM 1241 C C . ALA A 1 154 ? -30.180 -0.692 39.730 1.00 70.38 154 ALA A C 1
ATOM 1243 O O . ALA A 1 154 ? -31.399 -0.542 39.654 1.00 70.38 154 ALA A O 1
ATOM 1244 N N . GLY A 1 155 ? -29.370 0.247 40.234 1.00 75.25 155 GLY A N 1
ATOM 1245 C CA . GLY A 1 155 ? -29.824 1.548 40.717 1.00 75.25 155 GLY A CA 1
ATOM 1246 C C . GLY A 1 155 ? -30.429 2.454 39.638 1.00 75.25 155 GLY A C 1
ATOM 1247 O O . GLY A 1 155 ? -31.226 3.327 39.976 1.00 75.25 155 GLY A O 1
ATOM 1248 N N . ASP A 1 156 ? -30.128 2.247 38.353 1.00 76.19 156 ASP A N 1
ATOM 1249 C CA . ASP A 1 156 ? -30.696 3.056 37.266 1.00 76.19 156 ASP A CA 1
ATOM 1250 C C . ASP A 1 156 ? -32.176 2.735 37.019 1.00 76.19 156 ASP A C 1
ATOM 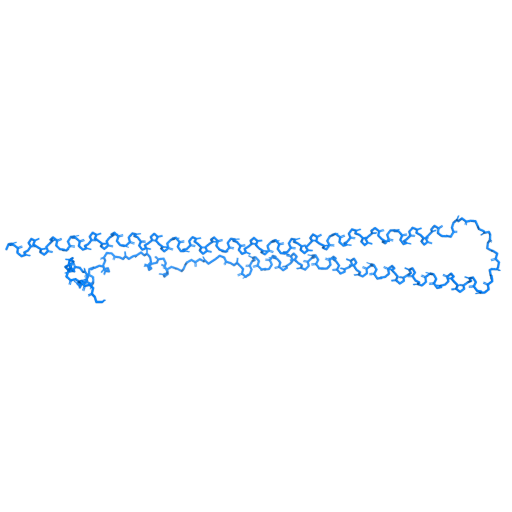1252 O O . ASP A 1 156 ? -32.956 3.631 36.701 1.00 76.19 156 ASP A O 1
ATOM 1256 N N . TYR A 1 157 ? -32.593 1.483 37.242 1.00 76.31 157 TYR A N 1
ATOM 1257 C CA . TYR A 1 157 ? -34.009 1.097 37.220 1.00 76.31 157 TYR A CA 1
ATOM 1258 C C . TYR A 1 157 ? -34.766 1.648 38.434 1.00 76.31 157 TYR A C 1
ATOM 1260 O O . TYR A 1 157 ? -35.907 2.089 38.321 1.00 76.31 157 TYR A O 1
ATOM 1268 N N . GLU A 1 158 ? -34.127 1.648 39.605 1.00 77.38 158 GLU A N 1
ATOM 1269 C CA . GLU A 1 158 ? -34.744 2.088 40.862 1.00 77.38 158 GLU A CA 1
ATOM 1270 C C . GLU A 1 158 ? -34.915 3.612 40.946 1.00 77.38 158 GLU A C 1
ATOM 1272 O O . GLU A 1 158 ? -35.813 4.097 41.636 1.00 77.38 158 GLU A O 1
ATOM 1277 N N . ARG A 1 159 ? -34.091 4.376 40.219 1.00 79.5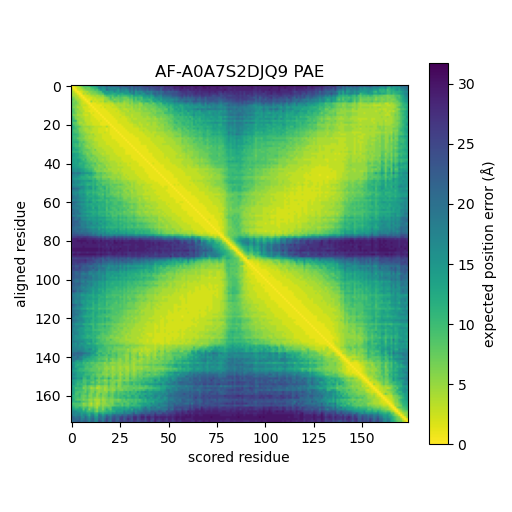6 159 ARG A N 1
ATOM 1278 C CA . ARG A 1 159 ? -34.195 5.841 40.136 1.00 79.56 159 ARG A CA 1
ATOM 1279 C C . ARG A 1 159 ? -35.375 6.319 39.294 1.00 79.56 159 ARG A C 1
ATOM 1281 O O . ARG A 1 159 ? -35.885 7.407 39.557 1.00 79.56 159 ARG A O 1
ATOM 1288 N N . ASP A 1 160 ? -35.826 5.531 38.320 1.00 77.81 160 ASP A N 1
ATOM 1289 C CA . ASP A 1 160 ? -36.934 5.909 37.444 1.00 77.81 160 ASP A CA 1
ATOM 1290 C C . ASP A 1 160 ? -38.240 5.193 37.816 1.00 77.81 160 ASP A C 1
ATOM 1292 O O . ASP A 1 160 ? -38.664 4.199 37.219 1.00 77.81 160 ASP A O 1
ATOM 1296 N N . LEU A 1 161 ? -38.921 5.762 38.814 1.00 73.62 161 LEU A N 1
ATOM 1297 C CA . LEU A 1 161 ? -40.209 5.274 39.314 1.00 73.62 161 LEU A CA 1
ATOM 1298 C C . LEU A 1 161 ? -41.302 5.254 38.232 1.00 73.62 161 LEU A C 1
ATOM 1300 O O . LEU A 1 161 ? -42.244 4.466 38.329 1.00 73.62 161 LEU A O 1
ATOM 1304 N N . THR A 1 162 ? -41.188 6.092 37.196 1.00 74.62 162 THR A N 1
ATOM 1305 C CA . THR A 1 162 ? -42.182 6.150 36.114 1.00 74.62 162 THR A CA 1
ATOM 1306 C C . THR A 1 162 ? -42.091 4.934 35.197 1.00 74.62 162 THR A C 1
ATOM 1308 O O . THR A 1 162 ? -43.115 4.375 34.797 1.00 74.62 162 THR A O 1
ATOM 1311 N N . THR A 1 163 ? -40.871 4.459 34.948 1.00 69.75 163 THR A N 1
ATOM 1312 C CA . THR A 1 163 ? -40.613 3.241 34.178 1.00 69.75 163 THR A CA 1
ATOM 1313 C C . THR A 1 163 ? -40.865 1.987 35.021 1.00 69.75 163 THR A C 1
ATOM 1315 O O . THR A 1 163 ? -41.396 1.002 34.506 1.00 69.75 163 THR A O 1
ATOM 1318 N N . ALA A 1 164 ? -40.595 2.043 36.331 1.00 75.25 164 ALA A N 1
ATOM 1319 C CA . ALA A 1 164 ? -40.817 0.926 37.252 1.00 75.25 164 ALA A CA 1
ATOM 1320 C C . ALA A 1 164 ? -42.302 0.543 37.436 1.00 75.25 164 ALA A C 1
ATOM 1322 O O . ALA A 1 164 ? -42.620 -0.628 37.660 1.00 75.25 164 ALA A O 1
ATOM 1323 N N . PHE A 1 165 ? -43.231 1.498 37.302 1.00 78.06 165 PHE A N 1
ATOM 1324 C CA . PHE A 1 165 ? -44.679 1.278 37.468 1.00 78.06 165 PHE A CA 1
ATOM 1325 C C . PHE A 1 165 ? -45.493 1.449 36.176 1.00 78.06 165 PHE A C 1
ATOM 1327 O O . PHE A 1 165 ? -46.695 1.719 36.216 1.00 78.06 165 PHE A O 1
ATOM 1334 N N . ARG A 1 166 ? -44.867 1.256 35.010 1.00 76.62 166 ARG A N 1
ATOM 1335 C CA . ARG A 1 166 ? -45.560 1.308 33.718 1.00 76.62 166 ARG A CA 1
ATOM 1336 C C . ARG A 1 166 ? -46.651 0.231 33.624 1.00 76.62 166 ARG A C 1
ATOM 1338 O O . ARG A 1 166 ? -46.396 -0.946 33.854 1.00 76.62 166 ARG A O 1
ATOM 1345 N N . ILE A 1 167 ? -47.874 0.619 33.264 1.00 74.81 167 ILE A N 1
ATOM 1346 C CA . ILE A 1 167 ? -48.979 -0.329 33.055 1.00 74.81 167 ILE A CA 1
ATOM 1347 C C . ILE A 1 167 ? -48.907 -0.844 31.608 1.00 74.81 167 ILE A C 1
ATOM 1349 O O . ILE A 1 167 ? -48.996 -0.032 30.678 1.00 74.81 167 ILE A O 1
ATOM 1353 N N . PRO A 1 168 ? -48.748 -2.160 31.374 1.00 62.25 168 PRO A N 1
ATOM 1354 C CA . PRO A 1 168 ? -48.740 -2.700 30.020 1.00 62.25 168 PRO A CA 1
ATOM 1355 C C . PRO A 1 168 ? -50.086 -2.427 29.328 1.00 62.25 168 PRO A C 1
ATOM 1357 O O . PRO A 1 168 ? -51.142 -2.639 29.916 1.00 62.25 168 PRO A O 1
ATOM 1360 N N . LEU A 1 169 ? -50.033 -1.967 28.068 1.00 65.00 169 LEU A N 1
ATOM 1361 C CA . LEU A 1 169 ? -51.161 -1.756 27.135 1.00 65.00 169 LEU A CA 1
ATOM 1362 C C . LEU A 1 169 ? -51.996 -0.461 27.261 1.00 65.00 169 LEU A C 1
ATOM 1364 O O . LEU A 1 169 ? -52.792 -0.202 26.362 1.00 65.00 169 LEU A O 1
ATOM 1368 N N . MET A 1 170 ? -51.801 0.404 28.267 1.00 58.91 170 MET A N 1
ATOM 1369 C CA . MET A 1 170 ? -52.500 1.713 28.302 1.00 58.91 170 MET A CA 1
ATOM 1370 C C . MET A 1 170 ? -51.881 2.783 27.390 1.00 58.91 170 MET A C 1
ATOM 1372 O O . MET A 1 170 ? -52.538 3.769 27.064 1.00 58.91 170 MET A O 1
ATOM 1376 N N . GLN A 1 171 ? -50.653 2.582 26.911 1.00 55.44 171 GLN A N 1
ATOM 1377 C CA . GLN A 1 171 ? -50.035 3.463 25.919 1.00 55.44 171 GLN A CA 1
ATOM 1378 C C . GLN A 1 171 ? -50.367 2.964 24.505 1.00 55.44 171 GLN A C 1
ATOM 1380 O O . GLN A 1 171 ? -49.519 2.465 23.768 1.00 55.44 171 GLN A O 1
ATOM 1385 N N . SER A 1 172 ? -51.654 3.042 24.163 1.00 43.91 172 SER A N 1
ATOM 1386 C CA . SER A 1 172 ? -52.124 2.917 22.786 1.00 43.91 172 SER A CA 1
ATOM 1387 C C . SER A 1 172 ? -51.633 4.122 21.986 1.00 43.91 172 SER A C 1
ATOM 1389 O O . SER A 1 172 ? -51.891 5.254 22.379 1.00 43.91 172 SER A O 1
ATOM 1391 N N . ARG A 1 173 ? -50.933 3.837 20.881 1.00 45.47 173 ARG A N 1
ATOM 1392 C CA . ARG A 1 173 ? -50.735 4.667 19.678 1.00 45.47 173 ARG A CA 1
ATOM 1393 C C . ARG A 1 173 ? -51.211 6.127 19.780 1.00 45.47 173 ARG A C 1
ATOM 1395 O O . ARG A 1 173 ? -52.410 6.388 19.690 1.00 45.47 173 ARG A O 1
ATOM 1402 N N . GLY A 1 174 ? -50.245 7.039 19.853 1.00 39.09 174 GLY A N 1
ATOM 1403 C CA . GLY A 1 174 ? -50.309 8.369 19.245 1.00 39.09 174 GLY A CA 1
ATOM 1404 C C . GLY A 1 174 ? -49.242 8.429 18.168 1.00 39.09 174 GLY A C 1
ATOM 1405 O O . GLY A 1 174 ? -48.095 8.067 18.514 1.00 39.09 174 GLY A O 1
#

Radius of gyration: 38.54 Å; Cα contacts (8 Å, |Δi|>4): 68; chains: 1; bounding box: 95×22×97 Å

Solvent-accessible surface area (backbone atoms only — not comparable to full-atom values): 9883 Å² total; per-residue (Å²): 112,71,66,61,55,50,52,52,52,39,36,52,51,35,50,53,50,48,55,52,53,46,55,51,51,45,52,50,54,52,51,51,52,50,52,51,54,51,52,54,52,53,55,55,49,53,47,48,52,58,33,47,56,50,35,56,52,27,52,52,50,37,56,55,40,52,53,53,50,51,51,52,53,51,50,63,65,54,67,79,71,74,90,73,79,91,62,91,64,56,77,66,55,56,51,52,54,49,54,51,51,52,51,52,53,52,52,49,52,53,42,53,53,49,40,51,51,28,54,52,52,32,55,49,36,54,52,48,41,54,47,42,58,68,72,69,61,61,80,87,72,82,49,73,65,58,54,48,70,65,53,79,54,77,63,63,56,69,71,36,62,71,64,37,63,51,67,88,80,75,80,66,87,130

Mea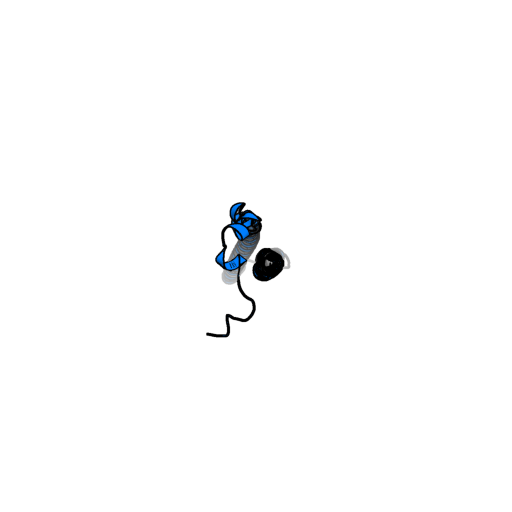n predicted aligned error: 10.84 Å

pLDDT: mean 83.67, std 12.54, range [39.09, 95.69]